Protein AF-A0A8J7QNI2-F1 (afdb_monomer)

Structure (mmCIF, N/CA/C/O backbone):
data_AF-A0A8J7QNI2-F1
#
_entry.id   AF-A0A8J7QNI2-F1
#
loop_
_atom_site.group_PDB
_atom_site.id
_atom_site.type_symbol
_atom_site.label_atom_id
_atom_site.label_alt_id
_atom_site.label_comp_id
_atom_site.label_asym_id
_atom_site.label_entity_id
_atom_site.label_seq_id
_atom_site.pdbx_PDB_ins_code
_atom_site.Cartn_x
_atom_site.Cartn_y
_atom_site.Cartn_z
_atom_site.occupancy
_atom_site.B_iso_or_equiv
_atom_site.auth_seq_id
_atom_site.auth_comp_id
_atom_site.auth_asym_id
_atom_site.auth_atom_id
_atom_site.pdbx_PDB_model_num
ATOM 1 N N . GLY A 1 1 ? 3.167 -12.572 -9.959 1.00 84.56 1 GLY A N 1
ATOM 2 C CA . GLY A 1 1 ? 2.841 -12.618 -8.520 1.00 84.56 1 GLY A CA 1
ATOM 3 C C . GLY A 1 1 ? 3.564 -11.494 -7.795 1.00 84.56 1 GLY A C 1
ATOM 4 O O . GLY A 1 1 ? 4.023 -10.564 -8.446 1.00 84.56 1 GLY A O 1
ATOM 5 N N . LEU A 1 2 ? 3.647 -11.534 -6.459 1.00 92.00 2 LEU A N 1
ATOM 6 C CA . LEU A 1 2 ? 4.301 -10.467 -5.681 1.00 92.00 2 LEU A CA 1
ATOM 7 C C . LEU A 1 2 ? 5.814 -10.391 -5.931 1.00 92.00 2 LEU A C 1
ATOM 9 O O . LEU A 1 2 ? 6.357 -9.296 -6.009 1.00 92.00 2 LEU A O 1
ATOM 13 N N . ARG A 1 3 ? 6.494 -11.535 -6.075 1.00 94.12 3 ARG A N 1
ATOM 14 C CA . ARG A 1 3 ? 7.945 -11.572 -6.309 1.00 94.12 3 ARG A CA 1
ATOM 15 C C . ARG A 1 3 ? 8.316 -10.898 -7.628 1.00 94.12 3 ARG A C 1
ATOM 17 O O . ARG A 1 3 ? 9.149 -10.005 -7.626 1.00 94.12 3 ARG A O 1
ATOM 24 N N . GLU A 1 4 ? 7.636 -11.257 -8.710 1.00 94.50 4 GLU A N 1
ATOM 25 C CA . GLU A 1 4 ? 7.899 -10.703 -10.041 1.00 94.50 4 GLU A CA 1
ATOM 26 C C . GLU A 1 4 ? 7.666 -9.186 -10.076 1.00 94.50 4 GLU A C 1
ATOM 28 O O . GLU A 1 4 ? 8.389 -8.446 -10.740 1.00 94.50 4 GLU A O 1
ATOM 33 N N . GLU A 1 5 ? 6.673 -8.710 -9.322 1.00 94.19 5 GLU A N 1
ATOM 34 C CA . GLU A 1 5 ? 6.395 -7.284 -9.183 1.00 94.19 5 GLU A CA 1
ATOM 35 C C . GLU A 1 5 ? 7.508 -6.547 -8.416 1.00 94.19 5 GLU A C 1
ATOM 37 O O . GLU A 1 5 ? 7.903 -5.444 -8.797 1.00 94.19 5 GLU A O 1
ATOM 42 N N . LEU A 1 6 ? 8.051 -7.157 -7.358 1.00 94.50 6 LEU A N 1
ATOM 43 C CA . LEU A 1 6 ? 9.180 -6.596 -6.613 1.00 94.50 6 LEU A CA 1
ATOM 44 C C . LEU A 1 6 ? 10.466 -6.582 -7.450 1.00 94.50 6 LEU A C 1
ATOM 46 O O . LEU A 1 6 ? 11.175 -5.575 -7.436 1.00 94.50 6 LEU A O 1
ATOM 50 N N . ASP A 1 7 ? 10.733 -7.640 -8.219 1.00 94.75 7 ASP A N 1
ATOM 51 C CA . ASP A 1 7 ? 11.890 -7.720 -9.119 1.00 94.75 7 ASP A CA 1
ATOM 52 C C . ASP A 1 7 ? 11.823 -6.617 -10.192 1.00 94.75 7 ASP A C 1
ATOM 54 O O . ASP A 1 7 ? 12.793 -5.890 -10.415 1.00 94.75 7 ASP A O 1
ATOM 58 N N . ARG A 1 8 ? 10.638 -6.388 -10.775 1.00 93.94 8 ARG A N 1
ATOM 59 C CA . ARG A 1 8 ? 10.383 -5.288 -11.721 1.00 93.94 8 ARG A CA 1
ATOM 60 C C . ARG A 1 8 ? 10.652 -3.909 -11.112 1.00 93.94 8 ARG A C 1
ATOM 62 O O . ARG A 1 8 ? 11.130 -3.010 -11.803 1.00 93.94 8 ARG A O 1
ATOM 69 N N . CYS A 1 9 ? 10.304 -3.711 -9.843 1.00 93.50 9 CYS A N 1
ATOM 70 C CA . CYS A 1 9 ? 10.492 -2.440 -9.144 1.00 93.50 9 CYS A CA 1
ATOM 71 C C . CYS A 1 9 ? 11.924 -2.213 -8.647 1.00 93.50 9 CYS A C 1
ATOM 73 O O . CYS A 1 9 ? 12.320 -1.058 -8.452 1.00 93.50 9 CYS A O 1
ATOM 75 N N . ALA A 1 10 ? 12.706 -3.279 -8.461 1.00 91.88 10 ALA A N 1
ATOM 76 C CA . ALA A 1 10 ? 14.117 -3.191 -8.099 1.00 91.88 10 ALA A CA 1
ATOM 77 C C . ALA A 1 10 ? 14.942 -2.498 -9.199 1.00 91.88 10 ALA A C 1
ATOM 79 O O . ALA A 1 10 ? 15.872 -1.740 -8.902 1.00 91.88 10 ALA A O 1
ATOM 80 N N . GLU A 1 11 ? 14.558 -2.681 -10.465 1.00 90.75 11 GLU A N 1
ATOM 81 C CA . GLU A 1 11 ? 15.164 -1.992 -11.600 1.00 90.75 11 GLU A CA 1
ATOM 82 C C . GLU A 1 11 ? 14.711 -0.528 -11.688 1.00 90.75 11 GLU A C 1
ATOM 84 O O . GLU A 1 11 ? 13.614 -0.186 -12.144 1.00 90.75 11 GLU A O 1
ATOM 89 N N . ARG A 1 12 ? 15.594 0.389 -11.284 1.00 87.94 12 ARG A N 1
ATOM 90 C CA . ARG A 1 12 ? 15.340 1.828 -11.413 1.00 87.94 12 ARG A CA 1
ATOM 91 C C . ARG A 1 12 ? 15.586 2.305 -12.838 1.00 87.94 12 ARG A C 1
ATOM 93 O O . ARG A 1 12 ? 16.652 2.095 -13.413 1.00 87.94 12 ARG A O 1
ATOM 100 N N . ARG A 1 13 ? 14.630 3.051 -13.385 1.00 86.44 13 ARG A N 1
ATOM 101 C CA . ARG A 1 13 ? 14.731 3.648 -14.720 1.00 86.44 13 ARG A CA 1
ATOM 102 C C . ARG A 1 13 ? 15.345 5.038 -14.631 1.00 86.44 13 ARG A C 1
ATOM 104 O O . ARG A 1 13 ? 14.943 5.853 -13.801 1.00 86.44 13 ARG A O 1
ATOM 111 N N . LYS A 1 14 ? 16.310 5.335 -15.503 1.00 90.81 14 LYS A N 1
ATOM 112 C CA . LYS A 1 14 ? 16.906 6.675 -15.607 1.00 90.81 14 LYS A CA 1
ATOM 113 C C . LYS A 1 14 ? 15.878 7.664 -16.170 1.00 90.81 14 LYS A C 1
ATOM 115 O O . LYS A 1 14 ? 15.250 7.399 -17.189 1.00 90.81 14 LYS A O 1
ATOM 120 N N . ARG A 1 15 ? 15.755 8.831 -15.540 1.00 85.38 15 ARG A N 1
ATOM 121 C CA . ARG A 1 15 ? 14.933 9.976 -15.964 1.00 85.38 15 ARG A CA 1
ATOM 122 C C . ARG A 1 15 ? 15.812 11.202 -16.226 1.00 85.38 15 ARG A C 1
ATOM 124 O O . ARG A 1 15 ? 15.614 12.268 -15.646 1.00 85.38 15 ARG A O 1
ATOM 131 N N . GLY A 1 16 ? 16.804 11.052 -17.107 1.00 86.38 16 GLY A N 1
ATOM 132 C CA . GLY A 1 16 ? 17.699 12.141 -17.513 1.00 86.38 16 GLY A CA 1
ATOM 133 C C . GLY A 1 16 ? 18.295 12.889 -16.314 1.00 86.38 16 GLY A C 1
ATOM 134 O O . GLY A 1 16 ? 18.857 12.275 -15.410 1.00 86.38 16 GLY A O 1
ATOM 135 N N . LYS A 1 17 ? 18.116 14.217 -16.275 1.00 88.31 17 LYS A N 1
ATOM 136 C CA . LYS A 1 17 ? 18.609 15.076 -15.181 1.00 88.31 17 LYS A CA 1
ATOM 137 C C . LYS A 1 17 ? 17.906 14.852 -13.829 1.00 88.31 17 LYS A C 1
ATOM 139 O O . LYS A 1 17 ? 18.428 15.299 -12.818 1.00 88.31 17 LYS A O 1
ATOM 144 N N . LYS A 1 18 ? 16.751 14.170 -13.786 1.00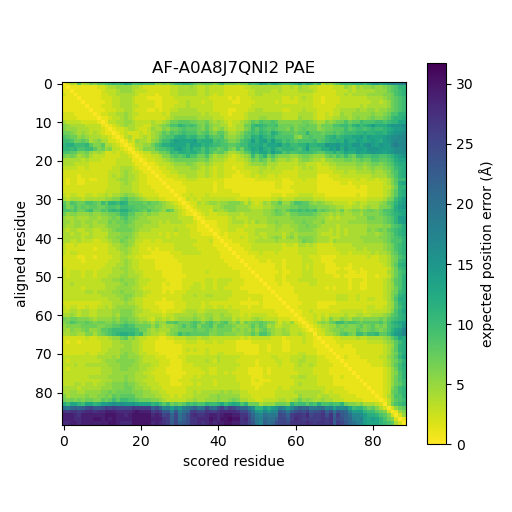 85.50 18 LYS A N 1
ATOM 145 C CA . LYS A 1 18 ? 15.988 13.891 -12.549 1.00 85.50 18 LYS A CA 1
ATOM 146 C C . LYS A 1 18 ? 16.474 12.643 -11.794 1.00 85.50 18 LYS A C 1
ATOM 148 O O . LYS A 1 18 ? 15.867 12.260 -10.801 1.00 85.50 18 LYS A O 1
ATOM 153 N N . GLY A 1 19 ? 17.559 12.008 -12.242 1.00 88.69 19 GLY A N 1
ATOM 154 C CA . GLY A 1 19 ? 18.122 10.827 -11.585 1.00 88.69 19 GLY A CA 1
ATOM 155 C C . GLY A 1 19 ? 17.439 9.529 -12.016 1.00 88.69 19 GLY A C 1
ATOM 156 O O . GLY A 1 19 ? 17.080 9.376 -13.182 1.00 88.69 19 GLY A O 1
ATOM 157 N N . SER A 1 20 ? 17.307 8.567 -11.101 1.00 88.44 20 SER A N 1
ATOM 158 C CA . SER A 1 20 ? 16.676 7.267 -11.367 1.00 88.44 20 SER A CA 1
ATOM 159 C C . SER A 1 20 ? 15.464 7.055 -10.469 1.00 88.44 20 SER A C 1
ATOM 161 O O . SER A 1 20 ? 15.495 7.409 -9.292 1.00 88.44 20 SER A O 1
ATOM 163 N N . GLU A 1 21 ? 14.404 6.476 -11.023 1.00 90.06 21 GLU A N 1
ATOM 164 C CA . GLU A 1 21 ? 13.139 6.266 -10.326 1.00 90.06 21 GLU A CA 1
ATOM 165 C C . GLU A 1 21 ? 12.686 4.816 -10.474 1.00 90.06 21 GLU A C 1
ATOM 167 O O . GLU A 1 21 ? 12.795 4.222 -11.551 1.00 90.06 21 GLU A O 1
ATOM 172 N N . ALA A 1 22 ? 12.192 4.245 -9.378 1.00 92.06 22 ALA A N 1
ATOM 173 C CA . ALA A 1 22 ? 11.559 2.938 -9.405 1.00 92.06 22 ALA A CA 1
ATOM 174 C C . ALA A 1 22 ? 10.141 3.066 -9.990 1.00 92.06 22 ALA A C 1
ATOM 176 O O . ALA A 1 22 ? 9.432 4.021 -9.662 1.00 92.06 22 ALA A O 1
ATOM 177 N N . PRO A 1 23 ? 9.693 2.120 -10.826 1.00 91.06 23 PRO A N 1
ATOM 178 C CA . PRO A 1 23 ? 8.288 2.028 -11.201 1.00 91.06 23 PRO A CA 1
ATOM 179 C C . PRO A 1 23 ? 7.376 1.944 -9.965 1.00 91.06 23 PRO A C 1
ATOM 181 O O . PRO A 1 23 ? 7.754 1.330 -8.966 1.00 91.06 23 PRO A O 1
ATOM 184 N N . ARG A 1 24 ? 6.149 2.481 -10.057 1.00 91.69 24 ARG A N 1
ATOM 185 C CA . ARG A 1 24 ? 5.086 2.195 -9.075 1.00 91.69 24 ARG A CA 1
ATOM 186 C C . ARG A 1 24 ? 4.867 0.678 -9.034 1.00 91.69 24 ARG A C 1
ATOM 188 O O . ARG A 1 24 ? 4.620 0.069 -10.078 1.00 91.69 24 ARG A O 1
ATOM 195 N N . GLY A 1 25 ? 5.018 0.098 -7.852 1.00 93.81 25 GLY A N 1
ATOM 196 C CA . GLY A 1 25 ? 4.889 -1.328 -7.572 1.00 93.81 25 GLY A CA 1
ATOM 197 C C . GLY A 1 25 ? 3.664 -1.631 -6.717 1.00 93.81 25 GLY A C 1
ATOM 198 O O . GLY A 1 25 ? 2.656 -0.915 -6.819 1.00 93.81 25 GLY A O 1
ATOM 199 N N . PRO A 1 26 ? 3.729 -2.645 -5.838 1.00 95.94 26 PRO A N 1
ATOM 200 C CA . PRO A 1 26 ? 2.571 -3.065 -5.078 1.00 95.94 26 PRO A CA 1
ATOM 201 C C . PRO A 1 26 ? 2.163 -1.996 -4.062 1.00 95.94 26 PRO A C 1
ATOM 203 O O . PRO A 1 26 ? 2.998 -1.271 -3.509 1.00 95.94 26 PRO A O 1
ATOM 206 N N . LEU A 1 27 ? 0.860 -1.912 -3.818 1.00 96.44 27 LEU A N 1
ATOM 207 C CA . LEU A 1 27 ? 0.275 -1.048 -2.803 1.00 96.44 27 LEU A CA 1
ATOM 208 C C . LEU A 1 27 ? -0.042 -1.862 -1.550 1.00 96.44 27 LEU A C 1
ATOM 210 O O . LEU A 1 27 ? -0.729 -2.877 -1.625 1.00 96.44 27 LEU A O 1
ATOM 214 N N . LEU A 1 28 ? 0.419 -1.404 -0.392 1.00 96.50 28 LEU A N 1
ATOM 215 C CA . LEU A 1 28 ? 0.028 -1.945 0.906 1.00 96.50 28 LEU A CA 1
ATOM 216 C C . LEU A 1 28 ? -1.007 -1.012 1.532 1.00 96.50 28 LEU A C 1
ATOM 218 O O . LEU A 1 28 ? -0.725 0.165 1.777 1.00 96.50 28 LEU A O 1
ATOM 222 N N . VAL A 1 29 ? -2.194 -1.528 1.827 1.00 96.88 29 VAL A N 1
ATOM 223 C CA . VAL A 1 29 ? -3.247 -0.754 2.486 1.00 96.88 29 VAL A CA 1
ATOM 224 C C . VAL A 1 29 ? -3.323 -1.136 3.954 1.00 96.88 29 VAL A C 1
ATOM 226 O O . VAL A 1 29 ? -3.430 -2.312 4.293 1.00 96.88 29 VAL A O 1
ATOM 229 N N . VAL A 1 30 ? -3.251 -0.132 4.832 1.00 96.62 30 VAL A N 1
ATOM 230 C CA . VAL A 1 30 ? -3.183 -0.313 6.289 1.00 96.62 30 VAL A CA 1
ATOM 231 C C . VAL A 1 30 ? -4.316 0.398 7.024 1.00 96.62 30 VAL A C 1
ATOM 233 O O . VAL A 1 30 ? -4.698 1.511 6.668 1.00 96.62 30 VAL A O 1
ATOM 236 N N . GLY A 1 31 ? -4.838 -0.205 8.095 1.00 94.38 31 GLY A N 1
ATOM 237 C CA . GLY A 1 31 ? -5.896 0.410 8.916 1.00 94.38 31 GLY A CA 1
ATOM 238 C C . GLY A 1 31 ? -5.436 1.645 9.708 1.00 94.38 31 GLY A C 1
ATOM 239 O O . GLY A 1 31 ? -6.242 2.496 10.074 1.00 94.38 31 GLY A O 1
ATOM 240 N N . GLY A 1 32 ? -4.127 1.806 9.927 1.00 90.06 32 GLY A N 1
ATOM 241 C CA . GLY A 1 32 ? -3.567 2.908 10.709 1.00 90.06 32 GLY A CA 1
ATOM 242 C C . GLY A 1 32 ? -2.039 2.950 10.697 1.00 90.06 32 GLY A C 1
ATOM 243 O O . GLY A 1 32 ? -1.385 2.331 9.853 1.00 90.06 32 GLY A O 1
ATOM 244 N N . ARG A 1 33 ? -1.449 3.694 11.643 1.00 86.56 33 ARG A N 1
ATOM 245 C CA . ARG A 1 33 ? 0.013 3.759 11.803 1.00 86.56 33 ARG A CA 1
ATOM 246 C C . ARG A 1 33 ? 0.554 2.395 12.227 1.00 86.56 33 ARG A C 1
ATOM 248 O O . ARG A 1 33 ? 0.164 1.866 13.260 1.00 86.56 33 ARG A O 1
ATOM 255 N N . CYS A 1 34 ? 1.488 1.857 11.452 1.00 87.00 34 CYS A N 1
ATOM 256 C CA . CYS A 1 34 ? 2.131 0.578 11.737 1.00 87.00 34 CYS A CA 1
ATOM 257 C C . CYS A 1 34 ? 3.598 0.572 11.288 1.00 87.00 34 CYS A C 1
ATOM 259 O O . CYS A 1 34 ? 4.009 1.357 10.426 1.00 87.00 34 CYS A O 1
ATOM 261 N N . LYS A 1 35 ? 4.387 -0.355 11.847 1.00 87.81 35 LYS A N 1
ATOM 262 C CA . LYS A 1 35 ? 5.813 -0.533 11.515 1.00 87.81 35 LYS A CA 1
ATOM 263 C C . LYS A 1 35 ? 6.044 -0.850 10.030 1.00 87.81 35 LYS A C 1
ATOM 265 O O . LYS A 1 35 ? 7.095 -0.503 9.497 1.00 87.81 35 LYS A O 1
ATOM 270 N N . LEU A 1 36 ? 5.041 -1.422 9.356 1.00 86.44 36 LEU A N 1
ATOM 271 C CA . LEU A 1 36 ? 5.051 -1.715 7.919 1.00 86.44 36 LEU A CA 1
ATOM 272 C C . LEU A 1 36 ? 5.364 -0.471 7.077 1.00 86.44 36 LEU A C 1
ATOM 274 O O . LEU A 1 36 ? 6.115 -0.555 6.115 1.00 86.44 36 LEU A O 1
ATOM 278 N N . SER A 1 37 ? 4.850 0.699 7.473 1.00 85.94 37 SER A N 1
ATOM 279 C CA . SER A 1 37 ? 5.085 1.953 6.744 1.00 85.94 37 SER A CA 1
ATOM 280 C C . SER A 1 37 ? 6.556 2.377 6.726 1.00 85.94 37 SER A C 1
ATOM 282 O O . SER A 1 37 ? 7.006 2.989 5.762 1.00 85.94 37 SER A O 1
ATOM 284 N N . ASN A 1 38 ? 7.321 2.029 7.764 1.00 87.38 38 ASN A N 1
ATOM 285 C CA . ASN A 1 38 ? 8.759 2.280 7.803 1.00 87.38 38 ASN A CA 1
ATOM 286 C C . ASN A 1 38 ? 9.533 1.231 7.004 1.00 87.38 38 ASN A C 1
ATOM 288 O O . ASN A 1 38 ? 10.450 1.595 6.277 1.00 87.38 38 ASN A O 1
ATOM 292 N N . ALA A 1 39 ? 9.142 -0.043 7.097 1.00 88.81 39 ALA A N 1
ATOM 293 C CA . ALA A 1 39 ? 9.774 -1.118 6.336 1.00 88.81 39 ALA A CA 1
ATOM 294 C C . ALA A 1 39 ? 9.563 -0.959 4.821 1.00 88.81 39 ALA A C 1
ATOM 296 O O . ALA A 1 39 ? 10.484 -1.165 4.046 1.00 88.81 39 ALA A O 1
ATOM 297 N N . ALA A 1 40 ? 8.379 -0.532 4.385 1.00 91.06 40 ALA A N 1
ATOM 298 C CA . ALA A 1 40 ? 8.085 -0.355 2.966 1.00 91.06 40 ALA A CA 1
ATOM 299 C C . ALA A 1 40 ? 8.915 0.761 2.313 1.00 91.06 40 ALA A C 1
ATOM 301 O O . ALA A 1 40 ? 9.277 0.646 1.149 1.00 91.06 40 ALA A O 1
ATOM 302 N N . LYS A 1 41 ? 9.278 1.815 3.060 1.00 87.19 41 LYS A N 1
ATOM 303 C CA . LYS A 1 41 ? 10.086 2.935 2.541 1.00 87.19 41 LYS A CA 1
ATOM 304 C C . LYS A 1 41 ? 11.471 2.516 2.052 1.00 87.19 41 LYS A C 1
ATOM 306 O O . LYS A 1 41 ? 12.040 3.212 1.215 1.00 87.19 41 LYS A O 1
ATOM 311 N N . SER A 1 42 ? 12.036 1.434 2.588 1.00 90.44 42 SER A N 1
ATOM 312 C CA . SER A 1 42 ? 13.335 0.932 2.134 1.00 90.44 42 SER A CA 1
ATOM 313 C C . SER A 1 42 ? 13.232 0.059 0.882 1.00 90.44 42 SER A C 1
ATOM 315 O O . SER A 1 42 ? 14.263 -0.242 0.282 1.00 90.44 42 SER A O 1
ATOM 317 N N . ILE A 1 43 ? 12.020 -0.320 0.457 1.00 93.25 43 ILE A N 1
ATOM 318 C CA . ILE A 1 43 ? 11.793 -1.195 -0.693 1.00 93.25 43 ILE A CA 1
ATOM 319 C C . ILE A 1 43 ? 11.391 -0.344 -1.911 1.00 93.25 43 ILE A C 1
ATOM 321 O O . ILE A 1 43 ? 10.367 0.339 -1.876 1.00 93.25 43 ILE A O 1
ATOM 325 N N . PRO A 1 44 ? 12.164 -0.366 -3.011 1.00 93.50 44 PRO A N 1
ATOM 326 C CA . PRO A 1 44 ? 11.832 0.380 -4.222 1.00 93.50 44 PRO A CA 1
ATOM 327 C C . PRO A 1 44 ? 10.444 0.030 -4.774 1.00 93.50 44 PRO A C 1
ATOM 329 O O . PRO A 1 44 ? 10.084 -1.139 -4.876 1.00 93.50 44 PRO A O 1
ATOM 332 N N . GLY A 1 45 ? 9.672 1.050 -5.154 1.00 93.25 45 GLY A N 1
ATOM 333 C CA . GLY A 1 45 ? 8.369 0.898 -5.811 1.00 93.25 45 GLY A CA 1
ATOM 334 C C . GLY A 1 45 ? 7.207 0.470 -4.905 1.00 93.25 45 GLY A C 1
ATOM 335 O O . GLY A 1 45 ? 6.058 0.603 -5.321 1.00 93.25 45 GLY A O 1
ATOM 336 N N . VAL A 1 46 ? 7.465 0.012 -3.677 1.00 95.50 46 VAL A N 1
ATOM 337 C CA . VAL A 1 46 ? 6.411 -0.343 -2.715 1.00 95.50 46 VAL A CA 1
ATOM 338 C C . VAL A 1 46 ? 5.843 0.919 -2.080 1.00 95.50 46 VAL A C 1
ATOM 340 O O . VAL A 1 46 ? 6.577 1.760 -1.565 1.00 95.50 46 VAL A O 1
ATOM 343 N N . GLU A 1 47 ? 4.519 1.035 -2.075 1.00 94.38 47 GLU A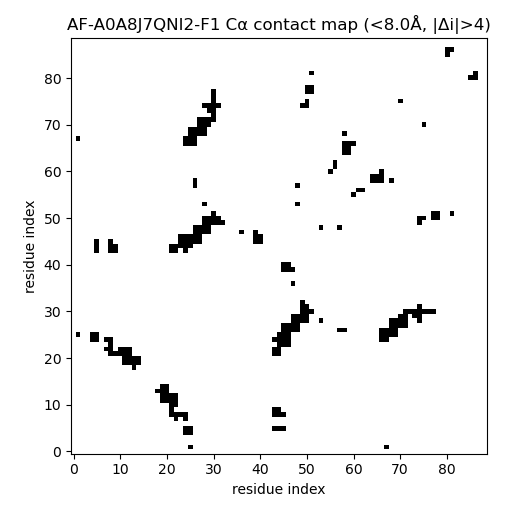 N 1
ATOM 344 C CA . GLU A 1 47 ? 3.824 2.165 -1.463 1.00 94.38 47 GLU A CA 1
ATOM 345 C C . GLU A 1 47 ? 2.901 1.704 -0.345 1.00 94.38 47 GLU A C 1
ATOM 347 O O . GLU A 1 47 ? 2.393 0.585 -0.358 1.00 94.38 47 GLU A O 1
ATOM 352 N N . VAL A 1 48 ? 2.677 2.583 0.632 1.00 95.81 48 VAL A N 1
ATOM 353 C CA . VAL A 1 48 ? 1.773 2.321 1.753 1.00 95.81 48 VAL A CA 1
ATOM 354 C C . VAL A 1 48 ? 0.779 3.454 1.869 1.00 95.81 48 VAL A C 1
ATOM 356 O O . VAL A 1 48 ? 1.171 4.619 1.940 1.00 95.81 48 VAL A O 1
ATOM 359 N N . VAL A 1 49 ? -0.499 3.109 1.964 1.00 95.56 49 VAL A N 1
ATOM 360 C CA . VAL A 1 49 ? -1.580 4.070 2.161 1.00 95.56 49 VAL A CA 1
ATOM 361 C C . VAL A 1 49 ? -2.485 3.621 3.299 1.00 95.56 49 VAL A C 1
ATOM 363 O O . VAL A 1 49 ? -2.708 2.433 3.525 1.00 95.56 49 VAL A O 1
ATOM 366 N N . SER A 1 50 ? -3.004 4.582 4.060 1.00 95.75 50 SER A N 1
ATOM 367 C CA . SER A 1 50 ? -4.033 4.279 5.052 1.00 95.75 50 SER A CA 1
ATOM 368 C C . SER A 1 50 ? -5.367 4.041 4.352 1.00 95.75 50 SER A C 1
ATOM 370 O O . SER A 1 50 ? -5.750 4.838 3.500 1.00 95.75 50 SER A O 1
ATOM 372 N N . ALA A 1 51 ? -6.123 3.033 4.780 1.00 96.12 51 ALA A N 1
ATOM 373 C CA . ALA A 1 51 ? -7.490 2.785 4.324 1.00 96.12 51 ALA A CA 1
ATOM 374 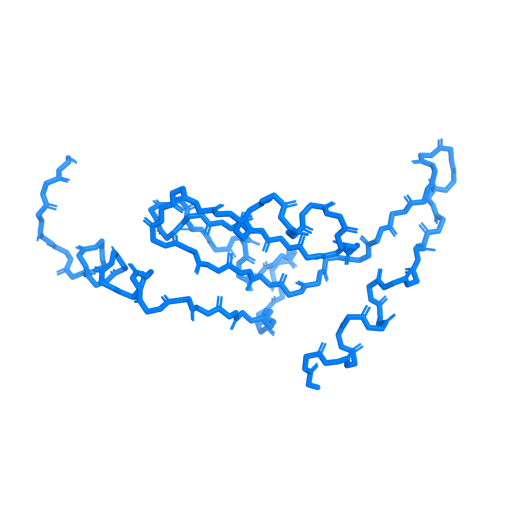C C . ALA A 1 51 ? -8.394 4.027 4.425 1.00 96.12 51 ALA A C 1
ATOM 376 O O . ALA A 1 51 ? -9.221 4.263 3.547 1.00 96.12 51 ALA A O 1
ATOM 377 N N . ARG A 1 52 ? -8.180 4.895 5.428 1.00 94.69 52 ARG A N 1
ATOM 378 C CA . ARG A 1 52 ? -8.913 6.170 5.561 1.00 94.69 52 ARG A CA 1
ATOM 379 C C . ARG A 1 52 ? -8.599 7.170 4.442 1.00 94.69 52 ARG A C 1
ATOM 381 O O . ARG A 1 52 ? -9.435 8.006 4.134 1.00 94.69 52 ARG A O 1
ATOM 388 N N . LYS A 1 53 ? -7.403 7.098 3.850 1.00 94.94 53 LYS A N 1
ATOM 389 C CA . LYS A 1 53 ? -6.903 8.026 2.818 1.00 94.94 53 LYS A CA 1
ATOM 390 C C . LYS A 1 53 ? -6.838 7.425 1.415 1.00 94.94 53 LYS A C 1
ATOM 392 O O . LYS A 1 53 ? -6.529 8.151 0.482 1.00 94.94 53 LYS A O 1
ATOM 397 N N . LEU A 1 54 ? -7.111 6.128 1.273 1.00 95.81 54 LEU A N 1
ATOM 398 C CA . LEU A 1 54 ? -7.052 5.425 -0.003 1.00 95.81 54 LEU A CA 1
ATOM 399 C C . LEU A 1 54 ? -7.961 6.095 -1.041 1.00 95.81 54 LEU A C 1
ATOM 401 O O . LEU A 1 54 ? -9.152 6.286 -0.778 1.00 95.81 54 LEU A O 1
ATOM 405 N N . CYS A 1 55 ? -7.426 6.402 -2.216 1.00 94.69 55 CYS A N 1
ATOM 406 C CA . CYS A 1 55 ? -8.162 6.983 -3.332 1.00 94.69 55 CYS A CA 1
ATOM 407 C C . CYS A 1 55 ? -7.986 6.170 -4.625 1.00 94.69 55 CYS A C 1
ATOM 409 O O . CYS 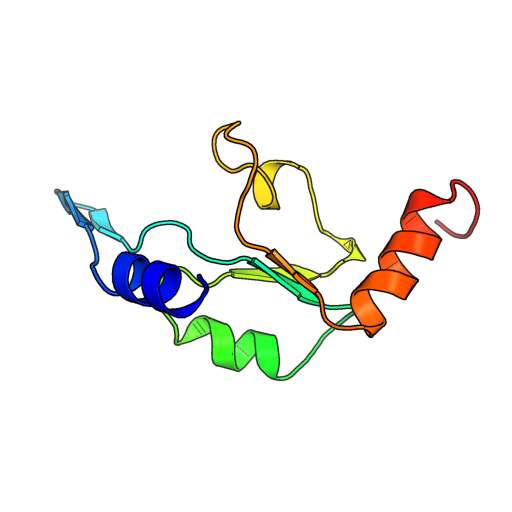A 1 55 ? -7.237 5.196 -4.677 1.00 94.69 55 CYS A O 1
ATOM 411 N N . VAL A 1 56 ? -8.703 6.568 -5.682 1.00 94.00 56 VAL A N 1
ATOM 412 C CA . VAL A 1 56 ? -8.675 5.870 -6.979 1.00 94.00 56 VAL A CA 1
ATOM 413 C C . VAL A 1 56 ? -7.284 5.905 -7.611 1.00 94.00 56 VAL A C 1
ATOM 415 O O . VAL A 1 56 ? -6.848 4.890 -8.139 1.00 94.00 56 VAL A O 1
ATOM 418 N N . GLU A 1 57 ? -6.557 7.021 -7.505 1.00 94.81 57 GLU A N 1
ATOM 419 C CA . GLU A 1 57 ? -5.200 7.148 -8.064 1.00 94.81 57 GLU A CA 1
ATOM 420 C C . GLU A 1 57 ? -4.208 6.174 -7.409 1.00 94.81 57 GLU A C 1
ATOM 422 O O . GLU A 1 57 ? -3.291 5.686 -8.066 1.00 94.81 57 GLU A O 1
ATOM 427 N N . ASP A 1 58 ? -4.410 5.828 -6.132 1.00 95.31 58 ASP A N 1
ATOM 428 C CA . ASP A 1 58 ? -3.579 4.823 -5.467 1.00 95.31 58 ASP A CA 1
ATOM 429 C C . ASP A 1 58 ? -3.778 3.438 -6.101 1.00 95.31 58 ASP A C 1
ATOM 431 O O . ASP A 1 58 ? -2.811 2.697 -6.289 1.00 95.31 58 ASP A O 1
ATOM 435 N N . LEU A 1 59 ? -5.024 3.093 -6.440 1.00 95.12 59 LEU A N 1
ATOM 436 C CA . LEU A 1 59 ? -5.420 1.794 -6.999 1.00 95.12 59 LEU A CA 1
ATOM 437 C C . LEU A 1 59 ? -5.212 1.696 -8.516 1.00 95.12 59 LEU A C 1
ATOM 439 O O . LEU A 1 59 ? -5.012 0.599 -9.039 1.00 95.12 59 LEU A O 1
A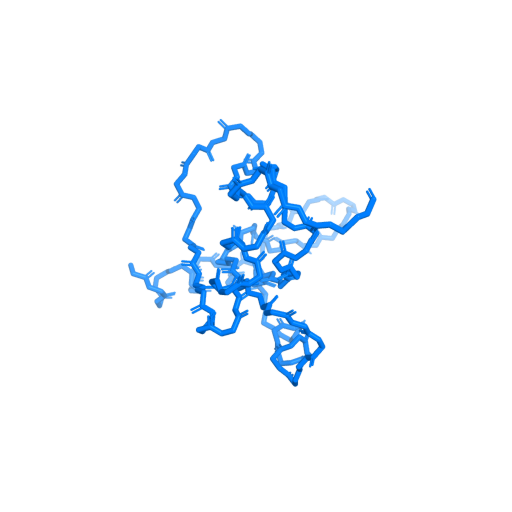TOM 443 N N . ALA A 1 60 ? -5.282 2.824 -9.218 1.00 94.25 60 ALA A N 1
ATOM 444 C CA . ALA A 1 60 ? -5.219 2.908 -10.670 1.00 94.25 60 ALA A CA 1
ATOM 445 C C . ALA A 1 60 ? -4.319 4.075 -11.120 1.00 94.25 60 ALA A C 1
ATOM 447 O O . ALA A 1 60 ? -4.808 5.029 -11.734 1.00 94.25 60 ALA A O 1
ATOM 448 N N . PRO A 1 61 ? -3.007 4.023 -10.819 1.00 90.56 61 PRO A N 1
ATOM 449 C CA . PRO A 1 61 ? -2.086 5.098 -11.167 1.00 90.56 61 PRO A CA 1
ATOM 450 C C . PRO A 1 61 ? -2.047 5.303 -12.684 1.00 90.56 61 PRO A C 1
ATOM 452 O O . PRO A 1 61 ? -1.818 4.359 -13.444 1.00 90.56 61 PRO A O 1
ATOM 455 N N . GLY A 1 62 ? -2.270 6.540 -13.131 1.00 88.69 62 GLY A N 1
ATOM 456 C CA . GLY A 1 62 ? -2.349 6.857 -14.561 1.00 88.69 6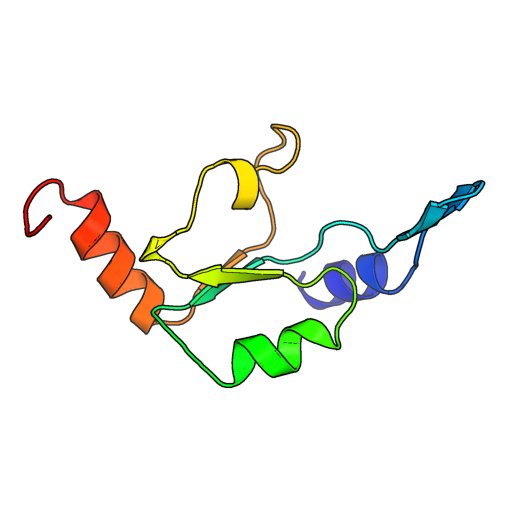2 GLY A CA 1
ATOM 457 C C . GLY A 1 62 ? -3.569 6.256 -15.275 1.00 88.69 62 GLY A C 1
ATOM 458 O O . GLY A 1 62 ? -3.486 5.967 -16.467 1.00 88.69 62 GLY A O 1
ATOM 459 N N . ALA A 1 63 ? -4.678 6.055 -14.554 1.00 88.00 63 ALA A N 1
ATOM 460 C CA . ALA A 1 63 ? -5.940 5.496 -15.054 1.00 88.00 63 ALA A CA 1
ATOM 461 C C . ALA A 1 63 ? -5.862 4.043 -15.573 1.00 88.00 63 ALA A C 1
ATOM 463 O O . ALA A 1 63 ? -6.753 3.588 -16.291 1.00 88.00 63 ALA A O 1
ATOM 464 N N . ALA A 1 64 ? -4.826 3.292 -15.186 1.00 88.19 64 ALA A N 1
ATOM 465 C CA . ALA A 1 64 ? -4.692 1.871 -15.495 1.00 88.19 64 ALA A CA 1
ATOM 466 C C . ALA A 1 64 ? -5.212 1.010 -14.324 1.00 88.19 64 ALA A C 1
ATOM 468 O O . ALA A 1 64 ? -4.602 1.027 -13.252 1.00 88.19 64 ALA A O 1
ATOM 469 N N . PRO A 1 65 ? -6.318 0.255 -14.480 1.00 86.50 65 PRO A N 1
ATOM 470 C CA . PRO A 1 65 ? -6.832 -0.601 -13.414 1.00 86.50 65 PRO A CA 1
ATOM 471 C C . PRO A 1 65 ? -5.933 -1.825 -13.177 1.00 86.50 65 PRO A C 1
ATOM 473 O O . PRO A 1 65 ? -5.231 -2.282 -14.078 1.00 86.50 65 PRO A O 1
ATOM 476 N N . GLY A 1 66 ? -6.011 -2.404 -11.973 1.00 85.50 66 GLY A N 1
ATOM 477 C CA . GLY A 1 66 ? -5.385 -3.698 -11.667 1.00 85.50 66 GLY A CA 1
ATOM 478 C C . GLY A 1 66 ? -4.034 -3.633 -10.951 1.00 85.50 66 GLY A C 1
ATOM 479 O O . GLY A 1 66 ? -3.243 -4.569 -11.064 1.00 85.50 66 GLY A O 1
ATOM 480 N N . ARG A 1 67 ? -3.750 -2.566 -10.193 1.00 94.19 67 ARG A N 1
ATOM 481 C CA . ARG A 1 67 ? -2.547 -2.509 -9.352 1.00 94.19 67 ARG A CA 1
ATOM 482 C C . ARG A 1 67 ? -2.548 -3.638 -8.317 1.00 94.19 67 ARG A C 1
ATOM 484 O O . ARG A 1 67 ? -3.518 -3.807 -7.574 1.00 94.19 67 ARG A O 1
ATOM 491 N N . LEU A 1 68 ? -1.433 -4.366 -8.213 1.00 95.62 68 LEU A N 1
ATOM 492 C CA . LEU A 1 68 ? -1.262 -5.382 -7.177 1.00 95.62 68 LEU A CA 1
ATOM 493 C C . LEU A 1 68 ? -1.374 -4.730 -5.792 1.00 95.62 68 LEU A C 1
ATOM 495 O O . LEU A 1 68 ? -0.532 -3.915 -5.414 1.00 95.62 68 LEU A O 1
ATOM 499 N N . THR A 1 69 ? -2.416 -5.087 -5.045 1.00 96.31 69 THR A N 1
ATOM 500 C CA . THR A 1 69 ? -2.740 -4.460 -3.759 1.00 96.31 69 THR A CA 1
ATOM 501 C C . THR A 1 69 ? -2.859 -5.520 -2.674 1.00 96.31 69 THR A C 1
ATOM 503 O O . THR A 1 69 ? -3.573 -6.506 -2.841 1.00 96.31 69 THR A O 1
ATOM 506 N N . VAL A 1 70 ? -2.154 -5.313 -1.563 1.00 95.50 70 VAL A N 1
ATOM 507 C CA . VAL A 1 70 ? -2.194 -6.170 -0.376 1.00 95.50 70 VAL A CA 1
ATOM 508 C C . VAL A 1 70 ? -2.874 -5.408 0.749 1.00 95.50 70 VAL A C 1
ATOM 510 O O . VAL A 1 70 ? -2.503 -4.279 1.071 1.00 95.50 70 VAL A O 1
ATOM 513 N N . TRP A 1 71 ? -3.850 -6.053 1.371 1.00 95.94 71 TRP A N 1
ATOM 514 C CA . TRP A 1 71 ? -4.645 -5.493 2.453 1.00 95.94 71 TRP A CA 1
ATOM 515 C C . TRP A 1 71 ? -4.269 -6.201 3.745 1.00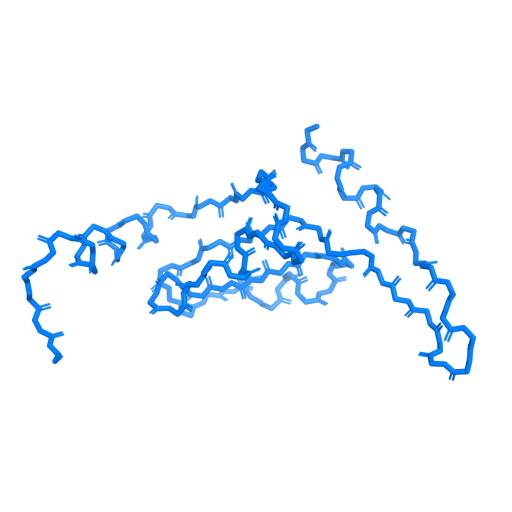 95.94 71 TRP A C 1
ATOM 517 O O . TRP A 1 71 ? -4.209 -7.428 3.783 1.00 95.94 71 TRP A O 1
ATOM 527 N N . VAL A 1 72 ? -4.014 -5.442 4.808 1.00 94.62 72 VAL A N 1
ATOM 528 C CA . VAL A 1 72 ? -3.986 -6.026 6.157 1.00 94.62 72 VAL A CA 1
ATOM 529 C C . VAL A 1 72 ? -5.410 -6.098 6.688 1.00 94.62 72 VAL A C 1
ATOM 531 O O . VAL A 1 72 ? -6.204 -5.207 6.397 1.00 94.62 72 VAL A O 1
ATOM 534 N N . GLU A 1 73 ? -5.734 -7.100 7.496 1.00 95.25 73 GLU A N 1
ATOM 535 C CA . GLU A 1 73 ? -7.104 -7.299 7.999 1.00 95.25 73 GLU A CA 1
ATOM 536 C C . GLU A 1 73 ? -7.728 -6.023 8.601 1.00 95.25 73 GLU A C 1
ATOM 538 O O . GLU A 1 73 ? -8.790 -5.633 8.120 1.00 95.25 73 GLU A O 1
ATOM 543 N N . PRO A 1 74 ? -7.050 -5.240 9.476 1.00 94.50 74 PRO A N 1
ATOM 544 C CA . PRO A 1 74 ? -7.643 -4.014 10.032 1.00 94.50 74 PRO A CA 1
ATOM 545 C C . PRO A 1 74 ? -7.960 -2.922 9.002 1.00 94.50 74 PRO A C 1
ATOM 547 O O . PRO A 1 74 ? -8.609 -1.929 9.317 1.00 94.50 74 PRO A O 1
ATOM 550 N N . SER A 1 75 ? -7.419 -3.020 7.785 1.00 95.69 75 SER A N 1
ATOM 551 C CA . SER A 1 75 ? -7.754 -2.084 6.712 1.00 95.69 75 SER A CA 1
ATOM 552 C C . SER A 1 75 ? -9.142 -2.347 6.135 1.00 95.69 75 SER A C 1
ATOM 554 O O . SER A 1 75 ? -9.778 -1.397 5.689 1.00 95.69 75 SER A O 1
ATOM 556 N N . LEU A 1 76 ? -9.618 -3.594 6.182 1.00 96.06 76 LEU A N 1
ATOM 557 C CA . LEU A 1 76 ? -10.928 -3.984 5.670 1.00 96.06 76 LEU A CA 1
ATOM 558 C C . LEU A 1 76 ? -12.044 -3.400 6.535 1.00 96.06 76 LEU A C 1
ATOM 560 O O . LEU A 1 76 ? -12.941 -2.774 5.983 1.00 96.06 76 LEU A O 1
ATOM 564 N N . ASP A 1 77 ? -11.919 -3.475 7.863 1.00 94.94 77 ASP A N 1
ATOM 565 C CA . ASP A 1 77 ? -12.887 -2.886 8.801 1.00 94.94 77 ASP A CA 1
ATOM 566 C C . ASP A 1 77 ? -13.054 -1.376 8.566 1.00 94.94 77 ASP A C 1
ATOM 568 O O . ASP A 1 77 ? -14.161 -0.845 8.502 1.00 94.94 77 ASP A O 1
ATOM 572 N N . VAL A 1 78 ? -11.933 -0.673 8.362 1.00 95.19 78 VAL A N 1
ATOM 573 C CA . VAL A 1 78 ? -11.926 0.771 8.078 1.00 95.19 78 VAL A CA 1
ATOM 574 C C . VAL A 1 78 ? -12.608 1.089 6.748 1.00 95.19 78 VAL A C 1
ATOM 576 O O . VAL A 1 78 ? -13.258 2.126 6.618 1.00 95.19 78 VAL A O 1
ATOM 579 N N . LEU A 1 79 ? -12.435 0.240 5.734 1.00 95.00 79 LEU A N 1
ATOM 580 C CA . LEU A 1 79 ? -13.096 0.424 4.442 1.00 95.00 79 LEU A CA 1
ATOM 581 C C . LEU A 1 79 ? -14.577 0.104 4.533 1.00 95.00 79 LEU A C 1
ATOM 583 O O . LEU A 1 79 ? -15.366 0.816 3.927 1.00 95.00 79 LEU A O 1
ATOM 587 N N . GLU A 1 80 ? -14.958 -0.928 5.278 1.00 94.56 80 GLU A N 1
ATOM 588 C CA . GLU A 1 80 ? -16.357 -1.265 5.500 1.00 94.56 80 GLU A CA 1
ATOM 589 C C . GLU A 1 80 ? -17.088 -0.104 6.184 1.00 94.56 80 GLU A C 1
ATOM 591 O O . GLU A 1 80 ? -18.109 0.348 5.667 1.00 94.56 80 GLU A O 1
ATOM 596 N N . GLU A 1 81 ? -16.518 0.449 7.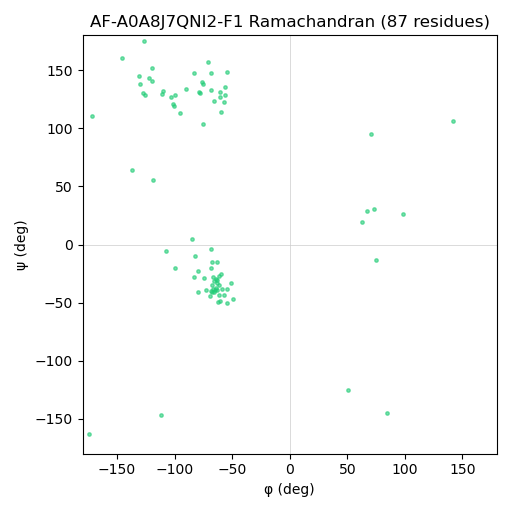261 1.00 92.62 81 GLU A N 1
ATOM 597 C CA . GLU A 1 81 ? -17.018 1.660 7.931 1.00 92.62 81 GLU A CA 1
ATOM 598 C C . GLU A 1 81 ? -17.157 2.824 6.934 1.00 92.62 81 GLU A C 1
ATOM 600 O O . GLU A 1 81 ? -18.216 3.440 6.810 1.00 92.62 81 GLU A O 1
ATOM 605 N N . ARG A 1 82 ? -16.096 3.091 6.163 1.00 91.94 82 ARG A N 1
ATOM 606 C CA . ARG A 1 82 ? -16.036 4.216 5.223 1.00 91.94 82 ARG A CA 1
ATOM 607 C C . ARG A 1 82 ? -16.993 4.073 4.031 1.00 91.94 82 ARG A C 1
ATOM 609 O O . ARG A 1 82 ? -17.471 5.085 3.524 1.00 91.94 82 ARG A O 1
ATOM 616 N N . LEU A 1 83 ? -17.221 2.859 3.530 1.00 90.56 83 LEU A N 1
ATOM 617 C CA . LEU A 1 83 ? -17.933 2.608 2.270 1.00 90.56 83 LEU A CA 1
ATOM 618 C C . LEU A 1 83 ? -19.402 2.220 2.461 1.00 90.56 83 LEU A C 1
ATOM 620 O O . LEU A 1 83 ? -20.182 2.389 1.526 1.00 90.56 83 LEU A O 1
ATOM 624 N N . ARG A 1 84 ? -19.817 1.753 3.646 1.00 85.75 84 ARG A N 1
ATOM 625 C CA . ARG A 1 84 ? -21.222 1.401 3.929 1.00 85.75 84 ARG A CA 1
ATOM 626 C C . ARG A 1 84 ? -22.191 2.590 3.977 1.00 85.75 84 ARG A C 1
ATOM 628 O O . ARG A 1 84 ? -23.390 2.370 4.105 1.00 85.75 84 ARG A O 1
ATOM 635 N N . GLY A 1 85 ? -21.720 3.829 3.838 1.00 63.59 85 GLY A N 1
ATOM 636 C CA . GLY A 1 85 ? -22.604 4.985 3.665 1.00 63.59 85 GLY A CA 1
ATOM 637 C C . GLY A 1 85 ? -23.355 5.428 4.926 1.00 63.59 85 GLY A C 1
ATOM 638 O O . GLY A 1 85 ? -24.446 5.978 4.815 1.00 63.59 85 GLY A O 1
ATOM 639 N N . GLY A 1 86 ? -22.785 5.241 6.121 1.00 62.09 86 GLY A N 1
ATOM 640 C CA . GLY A 1 86 ? -23.350 5.811 7.346 1.00 62.09 86 GLY A CA 1
ATOM 641 C C . GLY A 1 86 ? -22.449 5.648 8.565 1.00 62.09 86 GLY A C 1
ATOM 642 O O . GLY A 1 86 ? -22.315 4.544 9.079 1.00 62.09 86 GLY A O 1
ATOM 643 N N . GLY A 1 87 ? -21.889 6.759 9.056 1.00 53.38 87 GLY A N 1
ATOM 644 C CA . GLY A 1 87 ? -21.279 6.830 10.386 1.00 53.38 87 GLY A CA 1
ATOM 645 C C . GLY A 1 87 ? -20.009 7.676 10.479 1.00 53.38 87 GLY A C 1
ATOM 646 O O . GLY A 1 87 ? -18.939 7.222 10.107 1.00 53.38 87 GLY A O 1
ATOM 647 N N . ALA A 1 88 ? -20.166 8.857 11.083 1.00 52.16 88 ALA A N 1
ATOM 648 C CA . ALA A 1 88 ? -19.149 9.711 11.707 1.00 52.16 88 ALA A CA 1
ATOM 649 C C . ALA A 1 88 ? -18.125 10.433 10.804 1.00 52.16 88 ALA A C 1
ATOM 651 O O . ALA A 1 88 ? -17.029 9.943 10.528 1.00 52.16 88 ALA A O 1
ATOM 652 N N . GLY A 1 89 ? -18.464 11.687 10.484 1.00 49.38 89 GLY A N 1
ATOM 653 C CA . GLY A 1 89 ? -17.557 12.718 9.979 1.00 49.38 89 GLY A CA 1
ATOM 654 C C . GLY A 1 89 ? -18.293 13.808 9.231 1.00 49.38 89 GLY A C 1
ATOM 655 O O . GLY A 1 89 ? -18.192 13.786 7.989 1.00 49.38 89 GLY A O 1
#

Nearest PDB structures (foldseek):
  8euy-assembly1_C  TM=8.917E-01  e=1.217E-06  Schizosaccharomyces pombe
  9axv-assembly1_BP  TM=8.910E-01  e=2.731E-06  Schizosaccharomyces pombe
  8c3a-assembly2_AY  TM=8.708E-01  e=3.575E-06  Candida albicans
  8p5d-assembly1_LC0  TM=8.457E-01  e=1.593E-06  Spraguea lophii 42_110
  7ohp-assembly1_C  TM=8.726E-01  e=6.128E-06  Saccharomyces cerevisiae S288C

Foldseek 3Di:
DQVVQLVQQVDWDQPDPVGTAGAQGEEEEAQDDDPVQVVQVVRGNYYYDYLLGDDPCSQQPVNRHDGHYHYDPNSVVSNCQVPVPDDDD

pLDDT: mean 90.11, std 9.09, range [49.38, 96.88]

Radius of gyration: 14.79 Å; Cα contacts (8 Å, |Δi|>4): 137; chains: 1; bounding box: 42×28×29 Å

Mean predicted aligned error: 5.16 Å

Secondary structure (DSSP, 8-state):
-HHHHHHHHHSPEE-GGG-EEPPP-PEEEESS--THHHHHTTSTT-EEEETTT--HHHHSGGG-----EEE-HHHHHHHHHHHTT-S--

Sequence (89 aa):
GLREELDRCAERRKRGKKGSEAPRGPLLVVGGRCKLSNAAKSIPGVEVVSARKLCVEDLAPGAAPGRLTVWVEPSLDVLEERLRGGGAG

Solvent-accessible surface area (backbone atoms only — not comparable to full-atom values): 5262 Å² total; per-residue (Å²): 109,72,65,60,45,47,58,59,8,64,53,57,44,78,50,75,95,77,44,66,44,46,44,89,39,45,37,39,34,26,54,60,94,54,72,61,62,63,58,36,70,78,41,57,26,43,44,73,43,40,36,90,70,63,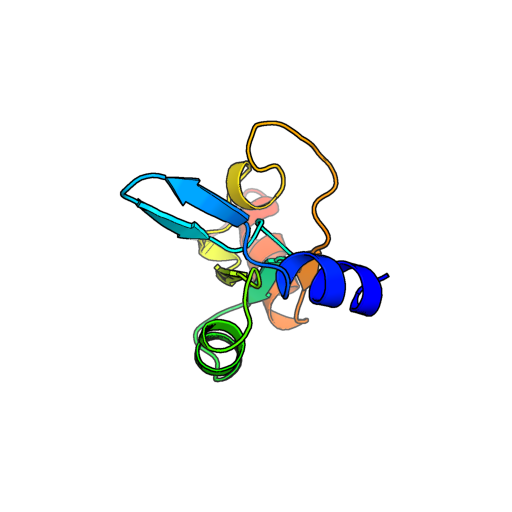52,66,59,78,48,18,60,92,80,44,78,81,54,58,68,49,74,42,72,63,14,52,58,46,38,50,52,69,67,72,76,73,78,90,132